Protein AF-A0A819N8K2-F1 (afdb_monomer)

pLDDT: mean 91.9, std 8.27, range [54.84, 98.62]

Sequence (168 aa):
MHLAALRACMELTSIMNDTTTYYACYESYFIAIKQINQLLWYNDSIDTGYFLAYTGGQGEKAIFTDALYGQVLAFTYGLGPLYSISIMKKHLESEVRLADTPYGLRMLTEREPLTNPQDNSIWMSASQDWSVLNLWFNIDLDSALIQSKKGLNHVRQILNDQWNTHGL

Mean predicted aligned error: 4.25 Å

Nearest PDB structures (foldseek):
  7w2t-assembly2_B  TM=8.506E-01  e=1.226E-06  Thermoanaerobacterium xylanolyticum LX-11
  5fjs-assembly1_B  TM=8.571E-01  e=2.160E-06  Thermoanaerobacterium xylanolyticum LX-11
  5npf-assembly1_A  TM=8.514E-01  e=1.929E-06  Thermoanaerobacterium xylanolyticum
  5ost-assembly1_A  TM=8.437E-01  e=2.420E-06  Thermoanaerobacterium xylanolyticum LX-11
  7w2v-assembly1_A  TM=8.263E-01  e=8.909E-06  Thermoanaerobacterium xylanolyticum LX-11

Structure (mmCIF, N/CA/C/O backbone):
data_AF-A0A819N8K2-F1
#
_entry.id   AF-A0A819N8K2-F1
#
loop_
_atom_site.group_PDB
_atom_site.id
_atom_site.type_symbol
_atom_site.label_atom_id
_atom_site.label_alt_id
_atom_site.label_comp_id
_atom_site.label_asym_id
_atom_site.label_entity_id
_atom_site.label_seq_id
_atom_site.pdbx_PDB_ins_code
_atom_site.Cartn_x
_atom_site.Cartn_y
_atom_site.Cartn_z
_atom_site.occupancy
_atom_site.B_iso_or_equiv
_atom_site.auth_seq_id
_atom_site.auth_comp_id
_atom_site.auth_asym_id
_atom_site.auth_atom_id
_atom_site.pdbx_PDB_model_num
ATOM 1 N N . MET A 1 1 ? 1.443 -1.278 7.413 1.00 94.31 1 MET A N 1
ATOM 2 C CA . MET A 1 1 ? 1.255 -2.360 8.413 1.00 94.31 1 MET A CA 1
ATOM 3 C C . MET A 1 1 ? 0.601 -1.905 9.717 1.00 94.31 1 MET A C 1
ATOM 5 O O . MET A 1 1 ? -0.413 -2.480 10.083 1.00 94.31 1 MET A O 1
ATOM 9 N N . HIS A 1 2 ? 1.111 -0.873 10.401 1.00 96.62 2 HIS A N 1
ATOM 10 C CA . HIS A 1 2 ? 0.586 -0.432 11.708 1.00 96.62 2 HIS A CA 1
ATOM 11 C C . HIS A 1 2 ? -0.936 -0.170 11.739 1.00 96.62 2 HIS A C 1
ATOM 13 O O . HIS A 1 2 ? -1.627 -0.678 12.618 1.00 96.62 2 HIS A O 1
ATOM 19 N N . LEU A 1 3 ? -1.478 0.534 10.736 1.00 97.75 3 LEU A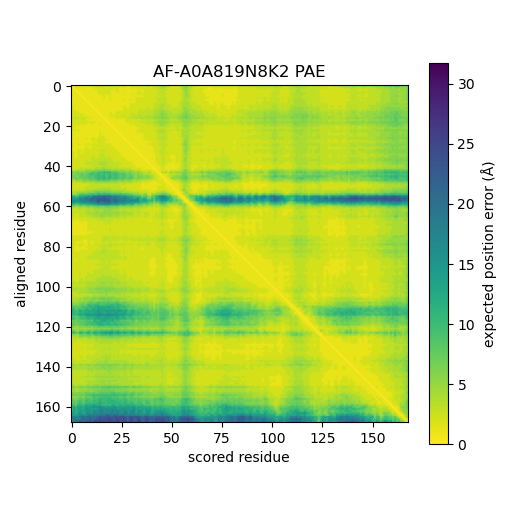 N 1
ATOM 20 C CA . LEU A 1 3 ? -2.923 0.788 10.632 1.00 97.75 3 LEU A CA 1
ATOM 21 C C . LEU A 1 3 ? -3.762 -0.494 10.530 1.00 97.75 3 LEU A C 1
ATOM 23 O O . LEU A 1 3 ? -4.826 -0.573 11.137 1.00 97.75 3 LEU A O 1
ATOM 27 N N . ALA A 1 4 ? -3.280 -1.499 9.794 1.00 98.12 4 ALA A N 1
ATOM 28 C CA . ALA A 1 4 ? -3.968 -2.780 9.649 1.00 98.12 4 ALA A CA 1
ATOM 29 C C . ALA A 1 4 ? -4.052 -3.512 10.993 1.00 98.12 4 ALA A C 1
ATOM 31 O O . ALA A 1 4 ? -5.107 -4.023 11.350 1.00 98.12 4 ALA A O 1
ATOM 32 N N . ALA A 1 5 ? -2.958 -3.502 11.764 1.00 98.25 5 ALA A N 1
ATOM 33 C CA . ALA A 1 5 ? -2.906 -4.118 13.086 1.00 98.25 5 ALA A CA 1
ATOM 34 C C . ALA A 1 5 ? -3.861 -3.434 14.077 1.00 98.25 5 ALA A C 1
ATOM 36 O O . ALA A 1 5 ? -4.596 -4.115 14.786 1.00 98.25 5 ALA A O 1
ATOM 37 N N . LEU A 1 6 ? -3.900 -2.098 14.089 1.00 98.38 6 LEU A N 1
ATOM 38 C CA . LEU A 1 6 ? -4.848 -1.348 14.915 1.00 98.38 6 LEU A CA 1
ATOM 39 C C . LEU A 1 6 ? -6.296 -1.652 14.525 1.00 98.38 6 LEU A C 1
ATOM 41 O O . LEU A 1 6 ? -7.117 -1.913 15.401 1.00 98.38 6 LEU A O 1
ATOM 45 N N . ARG A 1 7 ? -6.602 -1.686 13.222 1.00 98.12 7 ARG A N 1
ATOM 46 C CA . ARG A 1 7 ? -7.946 -2.012 12.737 1.00 98.12 7 ARG A CA 1
ATOM 47 C C . ARG A 1 7 ? -8.349 -3.444 13.091 1.00 98.12 7 ARG A C 1
ATOM 49 O O . ARG A 1 7 ? -9.449 -3.647 13.585 1.00 98.12 7 ARG A O 1
ATOM 56 N N . ALA A 1 8 ? -7.451 -4.412 12.921 1.00 98.38 8 ALA A N 1
ATOM 57 C CA . ALA A 1 8 ? -7.682 -5.794 13.334 1.00 98.38 8 ALA A CA 1
ATOM 58 C C . ALA A 1 8 ? -7.926 -5.899 14.848 1.00 98.38 8 ALA A C 1
ATOM 60 O O . ALA A 1 8 ? -8.837 -6.599 15.282 1.00 98.38 8 ALA A O 1
ATOM 61 N N . CYS A 1 9 ? -7.150 -5.167 15.655 1.00 98.31 9 CYS A N 1
ATOM 62 C CA . CYS A 1 9 ? -7.326 -5.131 17.104 1.00 98.31 9 CYS A CA 1
ATOM 63 C C . CYS A 1 9 ? -8.695 -4.560 17.500 1.00 98.31 9 CYS A C 1
ATOM 65 O O . CYS A 1 9 ? -9.354 -5.100 18.384 1.00 98.31 9 CYS A O 1
ATOM 67 N N . MET A 1 10 ? -9.171 -3.514 16.819 1.00 98.12 10 MET A N 1
ATOM 68 C CA . MET A 1 10 ? -10.518 -2.978 17.040 1.00 98.12 10 MET A CA 1
ATOM 69 C C . MET A 1 10 ? -11.614 -4.022 16.771 1.00 98.12 10 MET A C 1
ATOM 71 O O . MET A 1 10 ? -12.536 -4.153 17.571 1.00 98.12 10 MET A O 1
ATOM 75 N N . GLU A 1 11 ? -11.507 -4.799 15.688 1.00 98.00 11 GLU A N 1
ATOM 76 C CA . GLU A 1 11 ? -12.478 -5.869 15.407 1.00 98.00 11 GLU A CA 1
ATOM 77 C C . GLU A 1 11 ? -12.426 -6.974 16.479 1.00 98.00 11 GLU A C 1
ATOM 79 O O . GLU A 1 11 ? -13.458 -7.390 17.006 1.00 98.00 11 GLU A O 1
ATOM 84 N N . LEU A 1 12 ? -11.223 -7.408 16.876 1.00 98.19 12 LEU A N 1
ATOM 85 C CA . LEU A 1 12 ? -11.042 -8.429 17.916 1.00 98.19 12 LEU A CA 1
ATOM 86 C C . LEU A 1 12 ? -11.583 -7.976 19.277 1.00 98.19 12 LEU A C 1
ATOM 88 O O . LEU A 1 12 ? -12.314 -8.714 19.935 1.00 98.19 12 LEU A O 1
ATOM 92 N N . THR A 1 13 ? -11.259 -6.755 19.694 1.00 98.38 13 THR A N 1
ATOM 93 C CA . THR A 1 13 ? -11.721 -6.189 20.971 1.00 98.38 13 THR A CA 1
ATOM 94 C C . THR A 1 13 ? -13.234 -6.017 21.004 1.00 98.38 13 THR A C 1
ATOM 96 O O . THR A 1 13 ? -13.845 -6.270 22.043 1.00 98.38 13 THR A O 1
ATOM 99 N N . SER A 1 14 ? -13.863 -5.699 19.866 1.00 97.25 14 SER A N 1
ATOM 100 C CA . SER A 1 14 ? -15.323 -5.676 19.761 1.00 97.25 14 SER A CA 1
ATOM 101 C C . SER A 1 14 ? -15.939 -7.059 19.991 1.00 97.25 14 SER A C 1
ATOM 103 O O . SER A 1 14 ? -16.947 -7.154 20.683 1.00 97.25 14 SER A O 1
ATOM 105 N N . ILE A 1 15 ? -15.342 -8.129 19.455 1.00 97.75 15 ILE A N 1
ATOM 106 C CA . ILE A 1 15 ? -15.799 -9.515 19.677 1.00 97.75 15 ILE A CA 1
ATOM 107 C C . ILE A 1 15 ? -15.604 -9.930 21.142 1.00 97.75 15 ILE A C 1
ATOM 109 O O . ILE A 1 15 ? -16.445 -10.616 21.722 1.00 97.75 15 ILE A O 1
ATOM 113 N N . MET A 1 16 ? -14.496 -9.506 21.748 1.00 98.31 16 MET A N 1
ATOM 114 C CA . MET A 1 16 ? -14.133 -9.839 23.128 1.00 98.31 16 MET A CA 1
ATOM 115 C C . MET A 1 16 ? -14.854 -8.985 24.182 1.00 98.31 16 MET A C 1
ATOM 117 O O . MET A 1 16 ? -14.706 -9.255 25.372 1.00 98.31 16 MET A O 1
ATOM 121 N N . ASN A 1 17 ? -15.633 -7.978 23.770 1.00 97.94 17 ASN A N 1
ATOM 122 C CA . ASN A 1 17 ? -16.217 -6.956 24.646 1.00 97.94 17 ASN A CA 1
ATOM 123 C C . ASN A 1 17 ? -15.172 -6.195 25.495 1.00 97.94 17 ASN A C 1
ATOM 125 O O . ASN A 1 17 ? -15.462 -5.773 26.615 1.00 97.94 17 ASN A O 1
ATOM 129 N N . ASP A 1 18 ? -13.961 -5.994 24.967 1.00 98.50 18 ASP A N 1
ATOM 130 C CA . ASP A 1 18 ? -12.910 -5.192 25.605 1.00 98.50 18 ASP A CA 1
ATOM 131 C C . ASP A 1 18 ? -12.985 -3.735 25.129 1.00 98.50 18 ASP A C 1
ATOM 133 O O . ASP A 1 18 ? -12.306 -3.310 24.191 1.00 98.50 18 ASP A O 1
ATOM 137 N N . THR A 1 19 ? -13.845 -2.953 25.781 1.00 98.38 19 THR A N 1
ATOM 138 C CA . THR A 1 19 ? -14.070 -1.547 25.420 1.00 98.38 19 THR A CA 1
ATOM 139 C C . THR A 1 19 ? -12.844 -0.670 25.665 1.00 98.38 19 THR A C 1
ATOM 141 O O . THR A 1 19 ? -12.595 0.256 24.895 1.00 98.38 19 THR A O 1
ATOM 144 N N . THR A 1 20 ? -12.051 -0.963 26.698 1.00 98.50 20 THR A N 1
ATOM 145 C CA . THR A 1 20 ? -10.858 -0.180 27.048 1.00 98.50 20 THR A CA 1
ATOM 146 C C . THR A 1 20 ? -9.819 -0.261 25.936 1.00 98.50 20 THR A C 1
ATOM 148 O O . THR A 1 20 ? -9.359 0.771 25.439 1.00 98.50 20 THR A O 1
ATOM 151 N N . THR A 1 21 ? -9.484 -1.476 25.495 1.00 98.56 21 THR A N 1
ATOM 152 C CA . THR A 1 21 ? -8.508 -1.669 24.417 1.00 98.56 21 THR A CA 1
ATOM 153 C C . THR A 1 21 ? -9.062 -1.186 23.079 1.00 98.56 21 THR A C 1
ATOM 155 O O . THR A 1 21 ? -8.322 -0.574 22.308 1.00 98.56 21 THR A O 1
ATOM 158 N N . TYR A 1 22 ? -10.367 -1.360 22.825 1.00 98.62 22 TYR A N 1
ATOM 159 C CA . TYR A 1 22 ? -11.012 -0.817 21.626 1.00 98.62 22 TYR A CA 1
ATOM 160 C C . TYR A 1 22 ? -10.775 0.693 21.489 1.00 98.62 22 TYR A C 1
ATOM 162 O O . TYR A 1 22 ? -10.303 1.144 20.444 1.00 98.62 22 TYR A O 1
ATOM 170 N N . TYR A 1 23 ? -11.050 1.479 22.539 1.00 98.50 23 TYR A N 1
ATOM 171 C CA . TYR A 1 23 ? -10.875 2.935 22.488 1.00 98.50 23 TYR A CA 1
ATOM 172 C C . TYR A 1 23 ? -9.405 3.344 22.359 1.00 98.50 23 TYR A C 1
ATOM 174 O O . TYR A 1 23 ? -9.098 4.238 21.572 1.00 98.50 23 TYR A O 1
ATOM 182 N N . ALA A 1 24 ? -8.487 2.643 23.030 1.00 98.50 24 ALA A N 1
ATOM 183 C CA . ALA A 1 24 ? -7.053 2.890 22.878 1.00 98.50 24 ALA A CA 1
ATOM 184 C C . ALA A 1 24 ? -6.577 2.660 21.429 1.00 98.50 24 ALA A C 1
ATOM 186 O O . ALA A 1 24 ? -5.815 3.464 20.880 1.00 98.50 24 ALA A O 1
ATOM 187 N N . CYS A 1 25 ? -7.052 1.594 20.777 1.00 98.50 25 CYS A N 1
ATOM 188 C CA . CYS A 1 25 ? -6.744 1.318 19.375 1.00 98.50 25 CYS A CA 1
ATOM 189 C C . CYS A 1 25 ? -7.410 2.318 18.430 1.00 98.50 25 CYS A C 1
ATOM 191 O O . CYS A 1 25 ? -6.758 2.782 17.495 1.00 98.50 25 CYS A O 1
ATOM 193 N N . TYR A 1 26 ? -8.668 2.678 18.690 1.00 98.12 26 TYR A N 1
ATOM 194 C CA . TYR A 1 26 ? -9.410 3.675 17.923 1.00 98.12 26 TYR A CA 1
ATOM 195 C C . TYR A 1 26 ? -8.667 5.016 17.914 1.00 98.12 26 TYR A C 1
ATOM 197 O O . TYR A 1 26 ? -8.339 5.527 16.846 1.00 98.12 26 TYR A O 1
ATOM 205 N N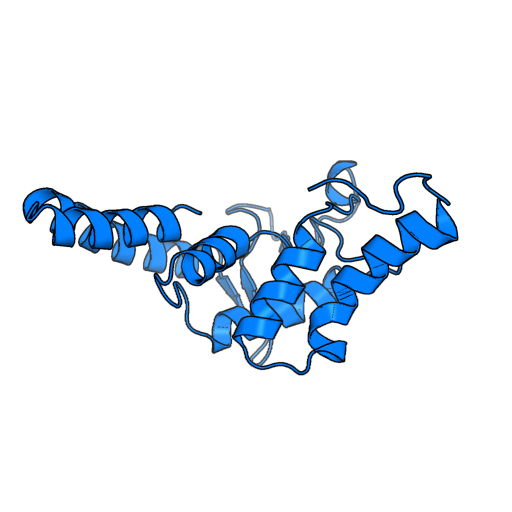 . GLU A 1 27 ? -8.324 5.564 19.080 1.00 98.25 27 GLU A N 1
ATOM 206 C CA . GLU A 1 27 ? -7.607 6.843 19.181 1.00 98.25 27 GLU A CA 1
ATOM 207 C C . GLU A 1 27 ? -6.242 6.788 18.487 1.00 98.25 27 GLU A C 1
ATOM 209 O O . GLU A 1 27 ? -5.912 7.661 17.676 1.00 98.25 27 GLU A O 1
ATOM 214 N N . SER A 1 28 ? -5.484 5.717 18.736 1.00 98.38 28 SER A N 1
ATOM 215 C CA . SER A 1 28 ? -4.181 5.494 18.104 1.00 98.38 28 SER A CA 1
ATOM 216 C C . SER A 1 28 ? -4.286 5.432 16.579 1.00 98.38 28 SER A C 1
ATOM 218 O O . SER A 1 28 ? -3.430 5.971 15.879 1.00 98.38 28 SER A O 1
ATOM 220 N N . TYR A 1 29 ? -5.354 4.834 16.045 1.00 98.19 29 TYR A N 1
ATOM 221 C CA . TYR A 1 29 ? -5.583 4.709 14.606 1.00 98.19 29 TYR A CA 1
ATOM 222 C C . TYR A 1 29 ? -5.772 6.072 13.936 1.00 98.19 29 TYR A C 1
ATOM 224 O O . TYR A 1 29 ? -5.140 6.349 12.914 1.00 98.19 29 TYR A O 1
ATOM 232 N N . PHE A 1 30 ? -6.575 6.962 14.527 1.00 96.81 30 PHE A N 1
ATOM 233 C CA . PHE A 1 30 ? -6.783 8.306 13.975 1.00 96.81 30 PHE A CA 1
ATOM 234 C C . PHE A 1 30 ? -5.532 9.178 14.066 1.00 96.81 30 PHE A C 1
ATOM 236 O O . PHE A 1 30 ? -5.234 9.920 13.125 1.00 96.81 30 PHE A O 1
ATOM 243 N N . ILE A 1 31 ? -4.773 9.067 15.159 1.00 97.94 31 ILE A N 1
ATOM 244 C CA . ILE A 1 31 ? -3.479 9.746 15.291 1.00 97.94 31 ILE A CA 1
ATOM 245 C C . ILE A 1 31 ? -2.523 9.252 14.200 1.00 97.94 31 ILE A C 1
ATOM 247 O O . ILE A 1 31 ? -1.930 10.069 13.492 1.00 97.94 31 ILE A O 1
ATOM 251 N N . ALA A 1 32 ? -2.422 7.935 14.016 1.00 97.19 32 ALA A N 1
ATOM 252 C CA . ALA A 1 32 ? -1.537 7.326 13.033 1.00 97.19 32 ALA A CA 1
ATOM 253 C C . ALA A 1 32 ? -1.905 7.718 11.595 1.00 97.19 32 ALA A C 1
ATOM 255 O O . ALA A 1 32 ? -1.025 8.145 10.851 1.00 97.19 32 ALA A O 1
ATOM 256 N N . ILE A 1 33 ? -3.186 7.659 11.202 1.00 95.88 33 ILE A N 1
ATOM 257 C CA . ILE A 1 33 ? -3.632 8.107 9.868 1.00 95.88 33 ILE A CA 1
ATOM 258 C C . ILE A 1 33 ? -3.245 9.562 9.625 1.00 95.88 33 ILE A C 1
ATOM 260 O O . ILE A 1 33 ? -2.739 9.901 8.553 1.00 95.88 33 ILE A O 1
ATOM 264 N N . LYS A 1 34 ? -3.485 10.434 10.609 1.00 95.69 34 LYS A N 1
ATOM 265 C CA . LYS A 1 34 ? -3.164 11.855 10.482 1.00 95.69 34 LYS A CA 1
ATOM 266 C C . LYS A 1 34 ? -1.664 12.058 10.289 1.00 95.69 34 LYS A C 1
ATOM 268 O O . LYS A 1 34 ? -1.277 12.776 9.374 1.00 95.69 34 LYS A O 1
ATOM 273 N N . GLN A 1 35 ? -0.832 11.415 11.107 1.00 95.44 35 GLN A N 1
ATOM 274 C CA . GLN A 1 35 ? 0.621 11.549 11.012 1.00 95.44 35 GLN A CA 1
ATOM 275 C C . GLN A 1 35 ? 1.176 10.969 9.711 1.00 95.44 35 GLN A C 1
ATOM 277 O O . GLN A 1 35 ? 1.976 11.631 9.061 1.00 95.44 35 GLN A O 1
ATOM 282 N N . ILE A 1 36 ? 0.717 9.789 9.285 1.00 94.44 36 ILE A N 1
ATOM 283 C CA . ILE A 1 36 ? 1.135 9.180 8.015 1.00 94.44 36 ILE A CA 1
ATOM 284 C C . ILE A 1 36 ? 0.813 10.117 6.850 1.00 94.44 36 ILE A C 1
ATOM 286 O O . ILE A 1 36 ? 1.693 10.423 6.052 1.00 94.44 36 ILE A O 1
ATOM 290 N N . ASN A 1 37 ? -0.412 10.639 6.777 1.00 93.25 37 ASN A N 1
ATOM 291 C CA . ASN A 1 37 ? -0.780 11.566 5.707 1.00 93.25 37 ASN A CA 1
ATOM 292 C C . ASN A 1 37 ? -0.001 12.886 5.778 1.00 93.25 37 ASN A C 1
ATOM 294 O O . ASN A 1 37 ? 0.324 13.454 4.747 1.00 93.25 37 ASN A O 1
ATOM 298 N N . GLN A 1 38 ? 0.311 13.395 6.968 1.00 92.69 38 GLN A N 1
ATOM 299 C CA . GLN A 1 38 ? 1.0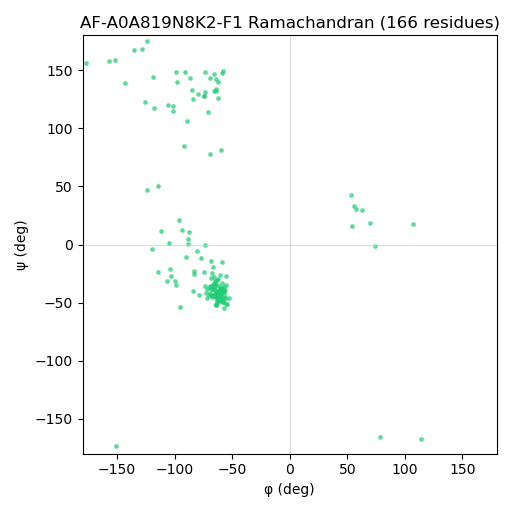69 14.643 7.098 1.00 92.69 38 GLN A CA 1
ATOM 300 C C . GLN A 1 38 ? 2.550 14.488 6.750 1.00 92.69 38 GLN A C 1
ATOM 302 O O . GLN A 1 38 ? 3.150 15.421 6.226 1.00 92.69 38 GLN A O 1
ATOM 307 N N . LEU A 1 39 ? 3.144 13.344 7.085 1.00 92.50 39 LEU A N 1
ATOM 308 C CA . LEU A 1 39 ? 4.589 13.143 7.013 1.00 92.50 39 LEU A CA 1
ATOM 309 C C . LEU A 1 39 ? 5.034 12.392 5.759 1.00 92.50 39 LEU A C 1
ATOM 311 O O . LEU A 1 39 ? 6.149 12.610 5.293 1.00 92.50 39 LEU A O 1
ATOM 315 N N . LEU A 1 40 ? 4.197 11.487 5.250 1.00 94.31 40 LEU A N 1
ATOM 316 C CA . LEU A 1 40 ? 4.563 10.573 4.171 1.00 94.31 40 LEU A CA 1
ATOM 317 C C . LEU A 1 40 ? 3.787 10.826 2.885 1.00 94.31 40 LEU A C 1
ATOM 319 O O . LEU A 1 40 ? 4.283 10.456 1.832 1.00 94.31 40 LEU A O 1
ATOM 323 N N . TRP A 1 41 ? 2.597 11.432 2.910 1.00 95.00 41 TRP A N 1
ATOM 324 C CA . TRP A 1 41 ? 1.905 11.712 1.651 1.00 95.00 41 TRP A CA 1
ATOM 325 C C . TRP A 1 41 ? 2.613 12.834 0.889 1.00 95.00 41 TRP A C 1
ATOM 327 O O . TRP A 1 41 ? 2.618 13.991 1.313 1.00 95.00 41 TRP A O 1
ATOM 337 N N . TYR A 1 42 ? 3.174 12.496 -0.266 1.00 93.81 42 TYR A N 1
ATOM 338 C CA . TYR A 1 42 ? 3.727 13.452 -1.206 1.00 93.81 42 TYR A CA 1
ATOM 339 C C . TYR A 1 42 ? 2.743 13.673 -2.355 1.00 93.81 42 TYR A C 1
ATOM 341 O O . TYR A 1 42 ? 2.390 12.756 -3.101 1.00 93.81 42 TYR A O 1
ATOM 349 N N . ASN A 1 43 ? 2.298 14.922 -2.486 1.00 92.81 43 ASN A N 1
ATOM 350 C CA . ASN A 1 43 ? 1.433 15.347 -3.573 1.00 92.81 43 ASN A CA 1
ATOM 351 C C . ASN A 1 43 ? 2.298 15.813 -4.748 1.00 92.81 43 ASN A C 1
ATOM 353 O O . ASN A 1 43 ? 2.916 16.875 -4.675 1.00 92.81 43 ASN A O 1
ATOM 357 N N . ASP A 1 44 ? 2.360 15.005 -5.802 1.00 87.00 44 ASP A N 1
ATOM 358 C CA . ASP A 1 44 ? 3.218 15.264 -6.958 1.00 87.00 44 ASP A CA 1
ATOM 359 C C . ASP A 1 44 ? 2.544 16.206 -7.964 1.00 87.00 44 ASP A C 1
ATOM 361 O O . ASP A 1 44 ? 3.162 17.129 -8.490 1.00 87.00 44 ASP A O 1
ATOM 365 N N . SER A 1 45 ? 1.241 16.027 -8.181 1.00 88.25 45 SER A N 1
ATO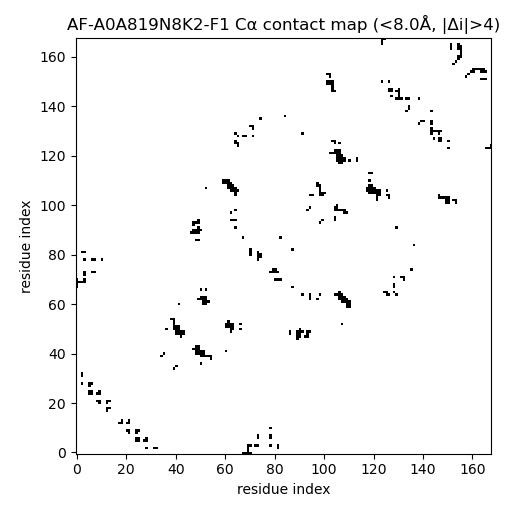M 366 C CA . SER A 1 45 ? 0.392 16.931 -8.956 1.00 88.25 45 SER A CA 1
ATOM 367 C C . SER A 1 45 ? -1.051 16.887 -8.443 1.00 88.25 45 SER A C 1
ATOM 369 O O . SER A 1 45 ? -1.346 16.254 -7.433 1.00 88.25 45 SER A O 1
ATOM 371 N N . ILE A 1 46 ? -1.987 17.553 -9.125 1.00 85.12 46 ILE A N 1
ATOM 372 C CA . ILE A 1 46 ? -3.409 17.446 -8.766 1.00 85.12 46 ILE A CA 1
ATOM 373 C C . ILE A 1 46 ? -3.941 16.012 -8.934 1.00 85.12 46 ILE A C 1
ATOM 375 O O . ILE A 1 46 ? -4.783 15.569 -8.145 1.00 85.12 46 ILE A O 1
ATOM 379 N N . ASP A 1 47 ? -3.383 15.264 -9.887 1.00 87.25 47 ASP A N 1
ATOM 380 C CA . ASP A 1 47 ? -3.834 13.924 -10.260 1.00 87.25 47 ASP A CA 1
ATOM 381 C C . ASP A 1 47 ? -2.918 12.818 -9.725 1.00 87.25 47 ASP A C 1
ATOM 383 O O . ASP A 1 47 ? -3.381 11.703 -9.526 1.00 87.25 47 ASP A O 1
ATOM 387 N N . THR A 1 48 ? -1.662 13.121 -9.382 1.00 90.75 48 THR A N 1
ATOM 388 C CA . THR A 1 48 ? -0.670 12.127 -8.937 1.00 90.75 48 THR A CA 1
ATOM 389 C C . THR A 1 48 ? -0.166 12.392 -7.522 1.00 90.75 48 THR A C 1
ATOM 391 O O . THR A 1 48 ? 0.018 13.531 -7.097 1.00 90.75 48 THR A O 1
ATOM 394 N N . GLY A 1 49 ? 0.094 11.323 -6.775 1.00 94.94 49 GLY A N 1
ATOM 395 C CA . GLY A 1 49 ? 0.659 11.405 -5.433 1.00 94.94 49 GLY A CA 1
ATOM 396 C C . GLY A 1 49 ? 0.905 10.022 -4.855 1.00 94.94 49 GLY A C 1
ATOM 397 O O . GLY A 1 49 ? 0.284 9.048 -5.278 1.00 94.94 49 GLY A O 1
ATOM 398 N N . TYR A 1 50 ? 1.828 9.931 -3.907 1.00 96.38 50 TYR A N 1
ATOM 399 C CA . TYR A 1 50 ? 2.234 8.662 -3.318 1.00 96.38 50 TYR A CA 1
ATOM 400 C C . TYR A 1 50 ? 2.735 8.830 -1.887 1.00 96.38 50 TYR A C 1
ATOM 402 O O . TYR A 1 50 ? 3.147 9.912 -1.471 1.00 96.38 50 TYR A O 1
ATOM 410 N N . PHE A 1 51 ? 2.714 7.734 -1.131 1.00 95.38 51 PHE A N 1
ATOM 411 C CA . PHE A 1 51 ? 3.401 7.664 0.148 1.00 95.38 51 PHE A CA 1
ATOM 412 C C . PHE A 1 51 ? 4.911 7.537 -0.070 1.00 95.38 51 PHE A C 1
ATOM 414 O O . PHE A 1 51 ? 5.371 6.662 -0.803 1.00 95.38 51 PHE A O 1
ATOM 421 N N . LEU A 1 52 ? 5.662 8.418 0.581 1.00 94.62 52 LEU A N 1
ATOM 422 C CA . LEU A 1 52 ? 7.111 8.370 0.677 1.00 94.62 52 LEU A CA 1
ATOM 423 C C . LEU A 1 52 ? 7.547 7.143 1.481 1.00 94.62 52 LEU A C 1
ATOM 425 O O . LEU A 1 52 ? 6.895 6.754 2.451 1.00 94.62 52 LEU A O 1
ATOM 429 N N . ALA A 1 53 ? 8.691 6.575 1.114 1.00 91.69 53 ALA A N 1
ATOM 430 C CA . ALA A 1 53 ? 9.278 5.423 1.789 1.00 91.69 53 ALA A CA 1
ATOM 431 C C . ALA A 1 53 ? 9.701 5.730 3.240 1.00 91.69 53 ALA A C 1
ATOM 433 O O . ALA A 1 53 ? 9.673 4.849 4.098 1.00 91.69 53 ALA A O 1
ATOM 434 N N . TYR A 1 54 ? 10.108 6.971 3.523 1.00 88.31 54 TYR A N 1
ATOM 435 C CA . TYR A 1 54 ? 10.567 7.412 4.841 1.00 88.31 54 TYR A CA 1
ATOM 436 C C . TYR A 1 54 ? 10.423 8.925 5.017 1.00 88.31 54 TYR A C 1
ATOM 438 O O . TYR A 1 54 ? 10.392 9.695 4.058 1.00 88.31 54 TYR A O 1
ATOM 446 N N . THR A 1 55 ? 10.378 9.364 6.275 1.00 82.94 55 THR A N 1
ATOM 447 C CA . THR A 1 55 ? 10.451 10.780 6.641 1.00 82.94 55 THR A CA 1
ATOM 448 C C . THR A 1 55 ? 11.914 11.216 6.720 1.00 82.94 55 THR A C 1
ATOM 450 O O . THR A 1 55 ? 12.674 10.622 7.484 1.00 82.94 55 THR A O 1
ATOM 453 N N . GLY A 1 56 ? 12.314 12.268 6.001 1.00 65.75 56 GLY A N 1
ATOM 454 C CA . GLY A 1 56 ? 13.600 12.940 6.253 1.00 65.75 56 GLY A CA 1
ATOM 455 C C . GLY A 1 56 ? 14.722 12.711 5.238 1.00 65.75 56 GLY A C 1
ATOM 456 O O . GLY A 1 56 ? 15.872 13.011 5.552 1.00 65.75 56 GLY A O 1
ATOM 457 N N . GLY A 1 57 ? 14.420 12.243 4.026 1.00 62.94 57 GLY A N 1
ATOM 458 C CA . GLY A 1 57 ? 15.359 12.390 2.910 1.00 62.94 57 GLY A CA 1
ATOM 459 C C . GLY A 1 57 ? 15.593 13.870 2.605 1.00 62.94 57 GLY A C 1
ATOM 460 O O . GLY A 1 57 ? 14.658 14.671 2.670 1.00 62.94 57 GLY A O 1
ATOM 461 N N . GLN A 1 58 ? 16.830 14.271 2.303 1.00 60.09 58 GLN A N 1
ATOM 462 C CA . GLN A 1 58 ? 17.160 15.656 1.934 1.00 60.09 58 GLN A CA 1
ATOM 463 C C . GLN A 1 58 ? 16.560 16.000 0.560 1.00 60.09 58 GLN A C 1
ATOM 465 O O . GLN A 1 58 ? 17.244 15.969 -0.456 1.00 60.09 58 GLN A O 1
ATOM 470 N N . GLY A 1 59 ? 15.255 16.279 0.514 1.00 69.31 59 GLY A N 1
ATOM 471 C CA . GLY A 1 59 ? 14.513 16.494 -0.732 1.00 69.31 59 GLY A CA 1
ATOM 472 C C . GLY A 1 59 ? 14.239 15.220 -1.540 1.00 69.31 59 GLY A C 1
ATOM 473 O O . GLY A 1 59 ? 13.574 15.307 -2.570 1.00 69.31 59 GLY A O 1
ATOM 474 N N . GLU A 1 60 ? 14.707 14.057 -1.077 1.00 81.25 60 GLU A N 1
ATOM 475 C CA . GLU A 1 60 ? 14.441 12.760 -1.703 1.00 81.25 60 GLU A CA 1
ATOM 476 C C . GLU A 1 60 ? 12.953 12.425 -1.599 1.00 81.25 60 GLU A C 1
ATOM 478 O O . GLU A 1 60 ? 12.346 12.513 -0.528 1.00 81.25 60 GLU A O 1
ATOM 483 N N . LYS A 1 61 ? 12.370 12.017 -2.724 1.00 89.06 61 LYS A N 1
ATOM 484 C CA . LYS A 1 61 ? 10.949 11.677 -2.835 1.00 89.06 61 LYS A CA 1
ATOM 485 C C . LYS A 1 61 ? 10.796 10.195 -3.140 1.00 89.06 61 LYS A C 1
ATOM 487 O O . LYS A 1 61 ? 10.124 9.803 -4.082 1.00 89.06 61 LYS A O 1
ATOM 492 N N . ALA A 1 62 ? 11.481 9.378 -2.346 1.00 91.19 62 ALA A N 1
ATOM 493 C CA . ALA A 1 62 ? 11.548 7.948 -2.576 1.00 91.19 62 ALA A CA 1
ATOM 494 C C . ALA A 1 62 ? 10.159 7.308 -2.487 1.00 91.19 62 ALA A C 1
ATOM 496 O O . ALA A 1 62 ? 9.486 7.452 -1.463 1.00 91.19 62 ALA A O 1
ATOM 497 N N . ILE A 1 63 ? 9.747 6.579 -3.522 1.00 93.12 63 ILE A N 1
ATOM 498 C CA . ILE A 1 63 ? 8.537 5.748 -3.499 1.00 93.12 63 ILE A CA 1
ATOM 499 C C . ILE A 1 63 ? 8.924 4.300 -3.209 1.00 93.12 63 ILE A C 1
ATOM 501 O O . ILE A 1 63 ? 9.936 3.817 -3.714 1.00 93.12 63 ILE A O 1
ATOM 505 N N . PHE A 1 64 ? 8.119 3.632 -2.381 1.00 92.94 64 PHE A N 1
ATOM 506 C CA . PHE A 1 64 ? 8.277 2.223 -2.034 1.00 92.94 64 PHE A CA 1
ATOM 507 C C . PHE A 1 64 ? 7.054 1.436 -2.498 1.00 92.94 64 PHE A C 1
ATOM 509 O O . PHE A 1 64 ? 5.961 1.690 -1.997 1.00 92.94 64 PHE A O 1
ATOM 516 N N . THR A 1 65 ? 7.224 0.480 -3.414 1.00 93.81 65 THR A N 1
ATOM 517 C CA . THR A 1 65 ? 6.096 -0.248 -4.040 1.00 93.81 65 THR A CA 1
ATOM 518 C C . THR A 1 65 ? 5.400 -1.268 -3.136 1.00 93.81 65 THR A C 1
ATOM 520 O O . THR A 1 65 ? 4.466 -1.943 -3.545 1.00 93.81 65 THR A O 1
ATOM 523 N N . ASP A 1 66 ? 5.868 -1.405 -1.898 1.00 92.62 66 ASP A N 1
ATOM 524 C CA . ASP A 1 66 ? 5.272 -2.260 -0.866 1.00 92.62 66 ASP A CA 1
ATOM 525 C C . ASP A 1 66 ? 4.667 -1.417 0.285 1.00 92.62 66 ASP A C 1
ATOM 527 O O . ASP A 1 66 ? 4.271 -1.910 1.345 1.00 92.62 66 ASP A O 1
ATOM 531 N N . ALA A 1 67 ? 4.547 -0.093 0.098 1.00 94.44 67 ALA A N 1
ATOM 532 C CA . ALA A 1 67 ? 4.025 0.816 1.123 1.00 94.44 67 ALA A CA 1
ATOM 533 C C . ALA A 1 67 ? 2.565 0.507 1.514 1.00 94.44 67 ALA A C 1
ATOM 535 O O . ALA A 1 67 ? 2.161 0.727 2.665 1.00 94.44 67 ALA A O 1
ATOM 536 N N . LEU A 1 68 ? 1.774 -0.041 0.584 1.00 96.44 68 LEU A N 1
ATOM 537 C CA . LEU A 1 68 ? 0.379 -0.423 0.806 1.00 96.44 68 LEU A CA 1
ATOM 538 C C . LEU A 1 68 ? 0.171 -1.891 1.211 1.00 96.44 68 LEU A C 1
ATOM 540 O O . LEU A 1 68 ? -0.980 -2.314 1.306 1.00 96.44 68 LEU A O 1
ATOM 544 N N . TYR A 1 69 ? 1.206 -2.650 1.585 1.00 96.12 69 TYR A N 1
ATOM 545 C CA . TYR A 1 69 ? 1.027 -4.037 2.051 1.00 96.12 69 TYR A CA 1
ATOM 546 C C . TYR A 1 69 ? 0.040 -4.175 3.222 1.00 96.12 69 TYR A C 1
ATOM 548 O O . TYR A 1 69 ? -0.764 -5.103 3.309 1.00 96.12 69 TYR A O 1
ATOM 556 N N . GLY A 1 70 ? 0.010 -3.176 4.112 1.00 97.12 70 GLY A N 1
ATOM 557 C CA . GLY A 1 70 ? -0.989 -3.131 5.185 1.00 97.12 70 GLY A CA 1
ATOM 558 C C . GLY A 1 70 ? -2.432 -3.115 4.667 1.00 97.12 70 GLY A C 1
ATOM 559 O O . GLY A 1 70 ? -3.310 -3.687 5.306 1.00 97.12 70 GLY A O 1
ATOM 560 N N . GLN A 1 71 ? -2.678 -2.487 3.516 1.00 97.94 71 GLN A N 1
ATOM 561 C CA . GLN A 1 71 ? -3.987 -2.496 2.872 1.00 97.94 71 GLN A CA 1
ATOM 562 C C . GLN A 1 71 ? -4.319 -3.865 2.273 1.00 97.94 71 GLN A C 1
ATOM 564 O O . GLN A 1 71 ? -5.469 -4.289 2.377 1.00 97.94 71 GLN A O 1
ATOM 569 N N . VAL A 1 72 ? -3.338 -4.558 1.684 1.00 97.31 72 VAL A N 1
ATOM 570 C CA . VAL A 1 72 ? -3.522 -5.929 1.178 1.00 97.31 72 VAL A CA 1
ATOM 571 C C . VAL A 1 72 ? -4.036 -6.819 2.305 1.00 97.31 72 VAL A C 1
ATOM 573 O O . VAL A 1 72 ? -5.095 -7.429 2.177 1.00 97.31 72 VAL A O 1
ATOM 576 N N . LEU A 1 73 ? -3.361 -6.803 3.458 1.00 97.12 73 LEU A N 1
ATOM 577 C CA . LEU A 1 73 ? -3.806 -7.549 4.636 1.00 97.12 73 LEU A CA 1
ATOM 578 C C . LEU A 1 73 ? -5.187 -7.111 5.129 1.00 97.12 73 LEU A C 1
ATOM 580 O O . LEU A 1 73 ? -6.014 -7.955 5.460 1.00 97.12 73 LEU A O 1
ATOM 584 N N . ALA A 1 74 ? -5.460 -5.805 5.165 1.00 98.12 74 ALA A N 1
ATOM 585 C CA . ALA A 1 74 ? -6.755 -5.307 5.612 1.00 98.12 74 ALA A CA 1
ATOM 586 C C . ALA A 1 74 ? -7.907 -5.803 4.735 1.00 98.12 74 ALA A C 1
ATOM 588 O O . ALA A 1 74 ? -8.937 -6.218 5.266 1.00 98.12 74 ALA A O 1
ATOM 589 N N . PHE A 1 75 ? -7.732 -5.831 3.414 1.00 97.81 75 PHE A N 1
ATOM 590 C CA . PHE A 1 75 ? -8.733 -6.415 2.530 1.00 97.81 75 PHE A CA 1
ATOM 591 C C . PHE A 1 75 ? -8.846 -7.932 2.691 1.00 97.81 75 PHE A C 1
ATOM 593 O O . PHE A 1 75 ? -9.961 -8.436 2.805 1.00 97.81 75 PHE A O 1
ATOM 600 N N . THR A 1 76 ? -7.723 -8.649 2.788 1.00 96.25 76 THR A N 1
ATOM 601 C CA . THR A 1 76 ? -7.705 -10.104 3.023 1.00 96.25 76 THR A CA 1
ATOM 602 C C . THR A 1 76 ? -8.472 -10.498 4.287 1.00 96.25 76 THR A C 1
ATOM 604 O O . THR A 1 76 ? -9.194 -11.491 4.287 1.00 96.25 76 THR A O 1
ATOM 607 N N . TYR A 1 77 ? -8.364 -9.706 5.353 1.00 95.94 77 TYR A N 1
ATOM 608 C CA . TYR A 1 77 ? -9.052 -9.954 6.623 1.00 95.94 77 TYR A CA 1
ATOM 609 C C . TYR A 1 77 ? -10.457 -9.340 6.709 1.00 95.94 77 TYR A C 1
ATOM 611 O O . TYR A 1 77 ? -11.077 -9.396 7.768 1.00 95.94 77 TYR A O 1
ATOM 619 N N . GLY A 1 78 ? -10.972 -8.733 5.635 1.00 96.31 78 GLY A N 1
ATOM 620 C CA . GLY A 1 78 ? -12.297 -8.105 5.639 1.00 96.31 78 GLY A CA 1
ATOM 621 C C . GLY A 1 78 ? -12.397 -6.833 6.493 1.00 96.31 78 GLY A C 1
ATOM 622 O O . GLY A 1 78 ? -13.498 -6.405 6.818 1.00 96.31 78 GLY A O 1
ATOM 623 N N . LEU A 1 79 ? -11.268 -6.201 6.833 1.00 97.31 79 LEU A N 1
ATOM 624 C CA . LEU A 1 79 ? -11.202 -4.963 7.629 1.00 97.31 79 LEU A CA 1
ATOM 625 C C . LEU A 1 79 ? -11.569 -3.711 6.819 1.00 97.31 79 LEU A C 1
ATOM 627 O O . LEU A 1 79 ? -11.745 -2.630 7.382 1.00 97.31 79 LEU A O 1
ATOM 631 N N . GLY A 1 80 ? -11.651 -3.847 5.495 1.00 96.31 80 GLY A N 1
ATOM 632 C CA . GLY A 1 80 ? -11.979 -2.763 4.580 1.00 96.31 80 GLY A CA 1
ATOM 633 C C . GLY A 1 80 ? -10.809 -1.807 4.294 1.00 96.31 80 GLY A C 1
ATOM 634 O O . GLY A 1 80 ? -9.639 -2.132 4.524 1.00 96.31 80 GLY A O 1
ATOM 635 N N . PRO A 1 81 ? -11.103 -0.632 3.713 1.00 97.19 81 PRO A N 1
ATOM 636 C CA . PRO A 1 81 ? -10.085 0.337 3.326 1.00 97.19 81 PRO A CA 1
ATOM 637 C C . PRO A 1 81 ? -9.496 1.068 4.546 1.00 97.19 81 PRO A C 1
ATOM 639 O O . PRO A 1 81 ? -10.225 1.654 5.342 1.00 97.19 81 PRO A O 1
ATOM 642 N N . LEU A 1 82 ? -8.166 1.076 4.664 1.00 97.44 82 LEU A N 1
ATOM 643 C CA . LEU A 1 82 ? -7.409 1.849 5.658 1.00 97.44 82 LEU A CA 1
ATOM 644 C C . LEU A 1 82 ? -7.183 3.302 5.222 1.00 97.44 82 LEU A C 1
ATOM 646 O O . LEU A 1 82 ? -6.986 4.180 6.057 1.00 97.44 82 LEU A O 1
ATOM 650 N N . TYR A 1 83 ? -7.197 3.543 3.913 1.00 96.00 83 TYR A N 1
ATOM 651 C CA . TYR A 1 83 ? -7.087 4.859 3.290 1.00 96.00 83 TYR A CA 1
ATOM 652 C C . TYR A 1 83 ? -8.235 5.060 2.302 1.00 96.00 83 TYR A C 1
ATOM 654 O O . TYR A 1 83 ? -8.927 4.112 1.936 1.00 96.00 83 TYR A O 1
ATOM 662 N N . SER A 1 84 ? -8.440 6.287 1.817 1.00 95.12 84 SER A N 1
ATOM 663 C CA . SER A 1 84 ? -9.413 6.492 0.744 1.00 95.12 84 SER A CA 1
ATOM 664 C C . SER A 1 84 ? -8.975 5.760 -0.530 1.00 95.12 84 SER A C 1
ATOM 666 O O . SER A 1 84 ? -7.795 5.733 -0.884 1.00 95.12 84 SER A O 1
ATOM 668 N N . ILE A 1 85 ? -9.942 5.194 -1.258 1.00 96.31 85 ILE A N 1
ATOM 669 C CA . ILE A 1 85 ? -9.678 4.486 -2.522 1.00 96.31 85 ILE A CA 1
ATOM 670 C C . ILE A 1 85 ? -8.964 5.399 -3.527 1.00 96.31 85 ILE A C 1
ATOM 672 O O . ILE A 1 85 ? -8.076 4.947 -4.243 1.00 96.31 85 ILE A O 1
ATOM 676 N N . SER A 1 86 ? -9.301 6.692 -3.554 1.00 95.19 86 SER A N 1
ATOM 677 C CA . SER A 1 86 ? -8.657 7.661 -4.444 1.00 95.19 86 SER A CA 1
ATOM 678 C C . SER A 1 86 ? -7.165 7.837 -4.156 1.00 95.19 86 SER A C 1
ATOM 680 O O . SER A 1 86 ? -6.373 7.843 -5.092 1.00 95.19 86 SER A O 1
ATOM 682 N N . ILE A 1 87 ? -6.764 7.932 -2.884 1.00 95.75 87 ILE A N 1
ATOM 683 C CA . ILE A 1 87 ? -5.351 8.034 -2.489 1.00 95.75 87 ILE A CA 1
ATOM 684 C C . ILE A 1 87 ? -4.594 6.765 -2.879 1.00 95.75 87 ILE A C 1
ATOM 686 O O . ILE A 1 87 ? -3.497 6.845 -3.427 1.00 95.75 87 ILE A O 1
ATOM 690 N N . MET A 1 88 ? -5.197 5.597 -2.645 1.00 9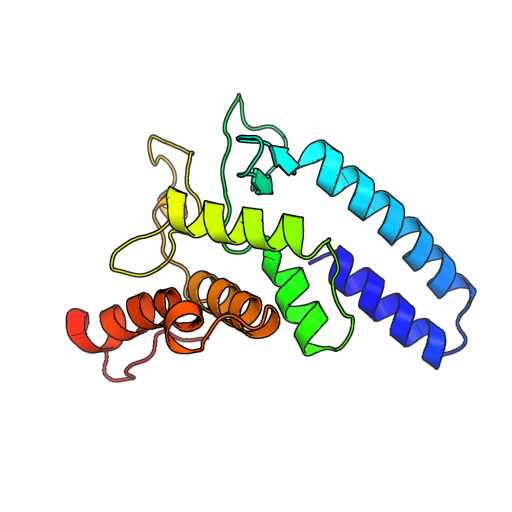7.38 88 MET A N 1
ATOM 691 C CA . MET A 1 88 ? -4.571 4.321 -2.989 1.00 97.38 88 MET A CA 1
ATOM 692 C C . MET A 1 88 ? -4.373 4.176 -4.499 1.00 97.38 88 MET A C 1
ATOM 694 O O . MET A 1 88 ? -3.288 3.804 -4.925 1.00 97.38 88 MET A O 1
ATOM 698 N N . LYS A 1 89 ? -5.368 4.542 -5.317 1.00 96.94 89 LYS A N 1
ATOM 699 C CA . LYS A 1 89 ? -5.228 4.534 -6.783 1.00 96.94 89 LYS A CA 1
ATOM 700 C C . LYS A 1 89 ? -4.097 5.443 -7.260 1.00 96.94 89 LYS A C 1
ATOM 702 O O . LYS A 1 89 ? -3.240 4.985 -8.005 1.00 96.94 89 LYS A O 1
ATOM 707 N N . LYS A 1 90 ? -4.031 6.678 -6.751 1.00 97.25 90 LYS A N 1
ATOM 708 C CA . LYS A 1 90 ? -2.944 7.618 -7.076 1.00 97.25 90 LYS A CA 1
ATOM 709 C C . LYS A 1 90 ? -1.562 7.054 -6.747 1.00 97.25 90 LYS A C 1
ATOM 711 O O . LYS A 1 90 ? -0.621 7.227 -7.525 1.00 97.25 90 LYS A O 1
ATOM 716 N N . HIS A 1 91 ? -1.447 6.369 -5.610 1.00 97.19 91 HIS A N 1
ATOM 717 C CA . HIS A 1 91 ? -0.205 5.718 -5.215 1.00 97.19 91 HIS A CA 1
ATOM 718 C C . HIS A 1 91 ? 0.179 4.604 -6.192 1.00 97.19 91 HIS A C 1
ATOM 720 O O . HIS A 1 91 ? 1.275 4.648 -6.739 1.00 97.19 91 HIS A O 1
ATOM 726 N N . LEU A 1 92 ? -0.736 3.675 -6.484 1.00 97.25 92 LEU A N 1
ATOM 727 C CA . LEU A 1 92 ? -0.493 2.555 -7.403 1.00 97.25 92 LEU A CA 1
ATOM 728 C C . LEU A 1 92 ? -0.175 3.017 -8.834 1.00 97.25 92 LEU A C 1
ATOM 730 O O . LEU A 1 92 ? 0.661 2.421 -9.510 1.00 97.25 92 LEU A O 1
ATOM 734 N N . GLU A 1 93 ? -0.804 4.091 -9.305 1.00 96.50 93 GLU A N 1
ATOM 735 C CA . GLU A 1 93 ? -0.466 4.718 -10.589 1.00 96.50 93 GLU A CA 1
ATOM 736 C C . GLU A 1 93 ? 0.946 5.319 -10.565 1.00 96.50 93 GLU A C 1
ATOM 738 O O . GLU A 1 93 ? 1.696 5.216 -11.539 1.00 96.50 93 GLU A O 1
ATOM 743 N N . SER A 1 94 ? 1.338 5.917 -9.438 1.00 96.44 94 SER A N 1
ATOM 744 C CA . SER A 1 94 ? 2.682 6.469 -9.252 1.00 96.44 94 SER A CA 1
ATOM 745 C C . SER A 1 94 ? 3.751 5.380 -9.177 1.00 96.44 94 SER A C 1
ATOM 747 O O . SER A 1 94 ? 4.829 5.579 -9.732 1.00 96.44 94 SER A O 1
ATOM 749 N N . GLU A 1 95 ? 3.453 4.229 -8.568 1.00 95.94 95 GLU A N 1
ATOM 750 C CA . GLU A 1 95 ? 4.335 3.058 -8.585 1.00 95.94 95 GLU A CA 1
ATOM 751 C C . GLU A 1 95 ? 4.621 2.606 -10.018 1.00 95.94 95 GLU A C 1
ATOM 753 O O . GLU A 1 95 ? 5.779 2.482 -10.394 1.00 95.94 95 GLU A O 1
ATOM 758 N N . VAL A 1 96 ? 3.602 2.455 -10.868 1.00 95.94 96 VAL A N 1
ATOM 759 C CA . VAL A 1 96 ? 3.832 2.092 -12.279 1.00 95.94 96 VAL A CA 1
ATOM 760 C C . VAL A 1 96 ? 4.628 3.177 -13.000 1.00 95.94 96 VAL A C 1
ATOM 762 O O . VAL A 1 96 ? 5.586 2.887 -13.706 1.00 95.94 96 VAL A O 1
ATOM 765 N N . ARG A 1 97 ? 4.280 4.450 -12.815 1.00 95.19 97 ARG A N 1
ATOM 766 C CA . ARG A 1 97 ? 4.969 5.546 -13.508 1.00 95.19 97 ARG A CA 1
ATOM 767 C C . ARG A 1 97 ? 6.464 5.620 -13.177 1.00 95.19 97 ARG A C 1
ATOM 769 O O . ARG A 1 97 ? 7.246 5.975 -14.054 1.00 95.19 97 ARG A O 1
ATOM 776 N N . LEU A 1 98 ? 6.842 5.354 -11.927 1.00 93.56 98 LEU A N 1
ATOM 777 C CA . LEU A 1 98 ? 8.202 5.585 -11.426 1.00 93.56 98 LEU A CA 1
ATOM 778 C C . LEU A 1 98 ? 9.037 4.305 -11.303 1.00 93.56 98 LEU A C 1
ATOM 780 O O . LEU A 1 98 ? 10.265 4.373 -11.365 1.00 93.56 98 LEU A O 1
ATOM 784 N N . ALA A 1 99 ? 8.391 3.156 -11.108 1.00 94.62 99 ALA A N 1
ATOM 785 C CA . ALA A 1 99 ? 9.041 1.903 -10.747 1.00 94.62 99 ALA A CA 1
ATOM 786 C C . ALA A 1 99 ? 8.847 0.766 -11.752 1.00 94.62 99 ALA A C 1
ATOM 788 O O . ALA A 1 99 ? 9.435 -0.298 -11.563 1.00 94.62 99 ALA A O 1
ATOM 789 N N . ASP A 1 100 ? 8.058 0.954 -12.810 1.00 95.62 100 ASP A N 1
ATOM 790 C CA . ASP A 1 100 ? 7.822 -0.094 -13.800 1.00 95.62 100 ASP A CA 1
ATOM 791 C C . ASP A 1 100 ? 9.095 -0.492 -14.557 1.00 95.62 100 ASP A C 1
ATOM 793 O O . ASP A 1 100 ? 9.835 0.341 -15.082 1.00 95.62 100 ASP A O 1
ATOM 797 N N . THR A 1 101 ? 9.332 -1.799 -14.649 1.00 94.25 101 THR A N 1
ATOM 798 C CA . THR A 1 101 ? 10.426 -2.388 -15.428 1.00 94.25 101 THR A CA 1
ATOM 799 C C . THR A 1 101 ? 9.914 -3.591 -16.223 1.00 94.25 101 THR A C 1
ATOM 801 O O . THR A 1 101 ? 8.836 -4.113 -15.930 1.00 94.25 101 THR A O 1
ATOM 804 N N . PRO A 1 102 ? 10.681 -4.125 -17.192 1.00 92.69 102 PRO A N 1
ATOM 805 C CA . PRO A 1 102 ? 10.346 -5.394 -17.846 1.00 92.69 102 PRO A CA 1
ATOM 806 C C . PRO A 1 102 ? 10.247 -6.600 -16.894 1.00 92.69 102 PRO A C 1
ATOM 808 O O . PRO A 1 102 ? 9.704 -7.632 -17.282 1.00 92.69 102 PRO A O 1
ATOM 811 N N . TYR A 1 103 ? 10.761 -6.479 -15.667 1.00 90.88 103 TYR A N 1
ATOM 812 C CA . TYR A 1 103 ? 10.844 -7.551 -14.674 1.00 90.88 103 TYR A CA 1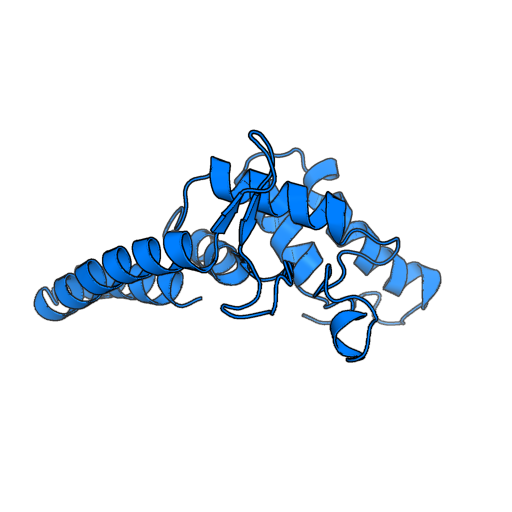
ATOM 813 C C . TYR A 1 103 ? 9.812 -7.413 -13.542 1.00 90.88 103 TYR A C 1
ATOM 815 O O . TYR A 1 103 ? 9.793 -8.246 -12.643 1.00 90.88 103 TYR A O 1
ATOM 823 N N . GLY A 1 104 ? 8.955 -6.388 -13.585 1.00 92.81 104 GLY A N 1
ATOM 824 C CA . GLY A 1 104 ? 8.033 -6.014 -12.508 1.00 92.81 104 GLY A CA 1
ATOM 825 C C . GLY A 1 104 ? 8.386 -4.654 -11.901 1.00 92.81 104 GLY A C 1
ATOM 826 O O . GLY A 1 104 ? 9.182 -3.900 -12.466 1.00 92.81 104 GLY A O 1
ATOM 827 N N . LEU A 1 105 ? 7.789 -4.336 -10.756 1.00 94.56 105 LEU A N 1
ATOM 828 C CA . LEU A 1 105 ? 8.004 -3.065 -10.062 1.00 94.56 105 LEU A CA 1
ATOM 829 C C . LEU A 1 105 ? 9.313 -3.067 -9.250 1.00 94.56 105 LEU A C 1
ATOM 831 O O . LEU A 1 105 ? 9.564 -3.979 -8.459 1.00 94.56 105 LEU A O 1
ATOM 835 N N . ARG A 1 106 ? 10.143 -2.034 -9.439 1.00 93.75 106 ARG A N 1
ATOM 836 C CA . ARG A 1 106 ? 11.363 -1.765 -8.656 1.00 93.75 106 ARG A CA 1
ATOM 837 C C . ARG A 1 106 ? 11.012 -1.244 -7.271 1.00 93.75 106 ARG A C 1
ATOM 839 O O . ARG A 1 106 ? 10.268 -0.286 -7.149 1.00 93.75 106 ARG A O 1
ATOM 846 N N . MET A 1 107 ? 11.608 -1.822 -6.234 1.00 90.25 107 MET A N 1
ATOM 847 C CA . MET A 1 107 ? 11.167 -1.578 -4.862 1.00 90.25 107 MET A CA 1
ATOM 848 C C . MET A 1 107 ? 11.261 -0.134 -4.406 1.00 90.25 107 MET A C 1
ATOM 850 O O . MET A 1 107 ? 10.306 0.375 -3.833 1.00 90.25 107 MET A O 1
ATOM 854 N N . LEU A 1 108 ? 12.414 0.501 -4.610 1.00 91.12 108 LEU A N 1
ATOM 855 C CA . LEU A 1 108 ? 12.664 1.877 -4.201 1.00 91.12 108 LE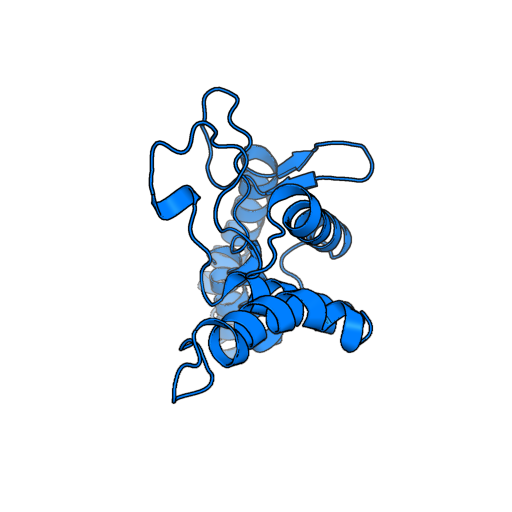U A CA 1
ATOM 856 C C . LEU A 1 108 ? 13.132 2.664 -5.415 1.00 91.12 108 LEU A C 1
ATOM 858 O O . LEU A 1 108 ? 14.125 2.313 -6.046 1.00 91.12 108 LEU A O 1
ATOM 862 N N . THR A 1 109 ? 12.433 3.740 -5.751 1.00 89.12 109 THR A N 1
ATOM 863 C CA . THR A 1 109 ? 12.850 4.646 -6.832 1.00 89.12 109 THR A CA 1
ATOM 864 C C . THR A 1 109 ? 12.973 6.073 -6.322 1.00 89.12 109 THR A C 1
ATOM 866 O O . THR A 1 109 ? 12.692 6.328 -5.154 1.00 89.12 109 THR A O 1
ATOM 869 N N . GLU A 1 110 ? 13.447 6.996 -7.167 1.00 84.56 110 GLU A N 1
ATOM 870 C CA . GLU A 1 110 ? 13.694 8.401 -6.792 1.00 84.56 110 GLU A CA 1
ATOM 871 C C . GLU A 1 110 ? 14.775 8.578 -5.699 1.00 84.56 110 GLU A C 1
ATOM 873 O O . GLU A 1 110 ? 14.757 9.536 -4.925 1.00 84.56 110 GLU A O 1
ATOM 878 N N . ARG A 1 111 ? 15.744 7.649 -5.658 1.00 82.50 111 ARG A N 1
ATOM 879 C CA . ARG A 1 111 ? 16.953 7.673 -4.806 1.00 82.50 111 ARG A CA 1
ATOM 880 C C . ARG A 1 111 ? 18.227 7.563 -5.644 1.00 82.50 111 ARG A C 1
ATOM 882 O O . ARG A 1 111 ? 19.095 6.733 -5.391 1.00 82.50 111 ARG A O 1
ATOM 889 N N . GLU A 1 112 ? 18.295 8.352 -6.708 1.00 81.56 112 GLU A N 1
ATOM 890 C CA . GLU A 1 112 ? 19.425 8.324 -7.634 1.00 81.56 112 GLU A CA 1
ATOM 891 C C . GLU A 1 112 ? 20.560 9.258 -7.166 1.00 81.56 112 GLU A C 1
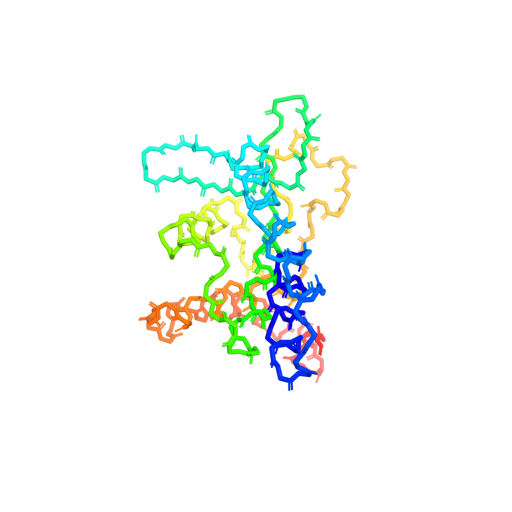ATOM 893 O O . GLU A 1 112 ? 20.286 10.356 -6.675 1.00 81.56 112 GLU A O 1
ATOM 898 N N . PRO A 1 113 ? 21.838 8.876 -7.353 1.00 83.81 113 PRO A N 1
ATOM 899 C CA . PRO A 1 113 ? 22.297 7.613 -7.936 1.00 83.81 113 PRO A CA 1
ATOM 900 C C . PRO A 1 113 ? 22.108 6.417 -6.985 1.00 83.81 113 PRO A C 1
ATOM 902 O O . PRO A 1 113 ? 22.249 6.565 -5.772 1.00 83.81 113 PRO A O 1
ATOM 905 N N . LEU A 1 114 ? 21.862 5.22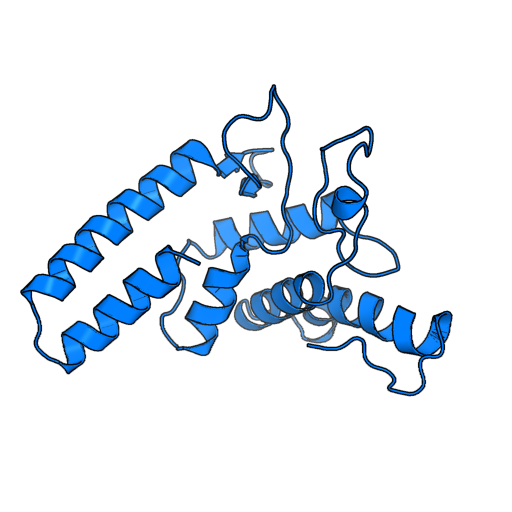6 -7.545 1.00 81.06 114 LEU A N 1
ATOM 906 C CA . LEU A 1 114 ? 21.733 3.946 -6.823 1.00 81.06 114 LEU A CA 1
ATOM 907 C C . LEU A 1 114 ? 22.998 3.570 -6.026 1.00 81.06 114 LEU A C 1
ATOM 909 O O . LEU A 1 114 ? 23.823 2.763 -6.455 1.00 81.06 114 LEU A O 1
ATOM 913 N N . THR A 1 115 ? 23.156 4.149 -4.840 1.00 81.56 115 THR A N 1
ATOM 914 C CA . THR A 1 115 ? 24.273 3.850 -3.931 1.00 81.56 115 THR A CA 1
ATOM 915 C C . THR A 1 115 ? 24.017 2.609 -3.078 1.00 81.56 115 THR A C 1
ATOM 917 O O . THR A 1 115 ? 24.969 1.962 -2.642 1.00 81.56 115 THR A O 1
ATOM 920 N N . ASN A 1 116 ? 22.748 2.235 -2.876 1.00 82.62 116 ASN A N 1
ATOM 921 C CA . ASN A 1 116 ? 22.349 0.995 -2.219 1.00 82.62 116 ASN A CA 1
ATOM 922 C C . ASN A 1 116 ? 21.823 -0.011 -3.262 1.00 82.62 116 ASN A C 1
ATOM 924 O O . ASN A 1 116 ? 20.811 0.261 -3.908 1.00 82.62 116 ASN A O 1
ATOM 928 N N . PRO A 1 117 ? 22.435 -1.203 -3.405 1.00 82.88 117 PRO A N 1
ATOM 929 C CA . PRO A 1 117 ? 21.960 -2.235 -4.328 1.00 82.88 117 PRO A CA 1
ATOM 930 C C . PRO A 1 117 ? 20.497 -2.652 -4.120 1.00 82.88 117 PRO A C 1
ATOM 932 O O . PRO A 1 117 ? 19.848 -3.079 -5.073 1.00 82.88 117 PRO A O 1
ATOM 935 N N . GLN A 1 118 ? 19.963 -2.518 -2.900 1.00 81.81 118 GLN A N 1
ATOM 936 C CA . GLN A 1 118 ? 18.556 -2.814 -2.610 1.00 81.81 118 GLN A CA 1
ATOM 937 C C . GLN A 1 118 ? 17.599 -1.855 -3.327 1.00 81.81 118 GLN A C 1
ATOM 939 O O . GLN A 1 118 ? 16.499 -2.269 -3.686 1.00 81.81 118 GLN A O 1
ATOM 944 N N . ASP A 1 119 ? 18.023 -0.621 -3.612 1.00 84.50 119 ASP A N 1
ATOM 945 C CA . ASP A 1 119 ? 17.200 0.334 -4.356 1.00 84.50 119 ASP A CA 1
ATOM 946 C C . ASP A 1 119 ? 16.998 -0.121 -5.814 1.00 84.50 119 ASP A C 1
ATOM 948 O O . ASP A 1 119 ? 15.984 0.172 -6.436 1.00 84.50 119 ASP A O 1
ATOM 952 N N . ASN A 1 120 ? 17.910 -0.941 -6.350 1.00 86.69 120 ASN A N 1
ATOM 953 C CA . ASN A 1 120 ? 17.793 -1.504 -7.696 1.00 86.69 120 ASN A CA 1
ATOM 954 C C . ASN A 1 120 ? 17.194 -2.918 -7.739 1.00 86.69 120 ASN A C 1
ATOM 956 O O . ASN A 1 120 ? 17.428 -3.663 -8.692 1.00 86.69 120 ASN A O 1
ATOM 960 N N . SER A 1 121 ? 16.468 -3.322 -6.696 1.00 89.62 121 SER A N 1
ATOM 961 C CA . SER A 1 121 ? 15.905 -4.668 -6.601 1.00 89.62 121 SER A CA 1
ATOM 962 C C . SER A 1 121 ? 14.429 -4.720 -6.998 1.00 89.62 121 SER A C 1
ATOM 964 O O . SER A 1 121 ? 13.670 -3.773 -6.794 1.00 89.62 121 SER A O 1
ATOM 966 N N . ILE A 1 122 ? 14.030 -5.857 -7.564 1.00 88.94 122 ILE A N 1
ATOM 967 C CA . ILE A 1 122 ? 12.633 -6.244 -7.767 1.00 88.94 122 ILE A CA 1
ATOM 968 C C . ILE A 1 122 ? 12.320 -7.235 -6.653 1.00 88.94 122 ILE A C 1
ATOM 970 O O . ILE A 1 122 ? 12.941 -8.301 -6.612 1.00 88.94 122 ILE A O 1
ATOM 974 N N . TRP A 1 123 ? 11.417 -6.901 -5.726 1.00 86.38 123 TRP A N 1
ATOM 975 C CA . TRP A 1 123 ? 10.947 -7.908 -4.774 1.00 86.38 123 TRP A CA 1
ATOM 976 C C . TRP A 1 123 ? 9.715 -8.604 -5.312 1.00 86.38 123 TRP A C 1
ATOM 978 O O . TRP A 1 123 ? 8.882 -8.048 -6.023 1.00 86.38 123 TRP A O 1
ATOM 988 N N . MET A 1 124 ? 9.630 -9.858 -4.906 1.00 76.94 124 MET A N 1
ATOM 989 C CA . MET A 1 124 ? 8.652 -10.829 -5.354 1.00 76.94 124 MET A CA 1
ATOM 990 C C . MET A 1 124 ? 7.224 -10.521 -4.905 1.00 76.94 124 MET A C 1
ATOM 992 O O . MET A 1 124 ? 6.320 -11.164 -5.410 1.00 76.94 124 MET A O 1
ATOM 996 N N . SER A 1 125 ? 7.007 -9.617 -3.946 1.00 84.62 125 SER A N 1
ATOM 997 C CA . SER A 1 125 ? 5.666 -9.278 -3.453 1.00 84.62 125 SER A CA 1
ATOM 998 C C . SER A 1 125 ? 5.109 -8.007 -4.086 1.00 84.62 125 SER A C 1
ATOM 1000 O O . SER A 1 125 ? 3.926 -7.965 -4.389 1.00 84.62 125 SER A O 1
ATOM 1002 N N . ALA A 1 126 ? 5.942 -7.006 -4.388 1.00 90.06 126 ALA A N 1
ATOM 1003 C CA . ALA A 1 126 ? 5.457 -5.683 -4.788 1.00 90.06 126 ALA A CA 1
ATOM 1004 C C . ALA A 1 126 ? 4.524 -5.701 -6.008 1.00 90.06 126 ALA A C 1
ATOM 1006 O O . ALA A 1 126 ? 3.475 -5.059 -6.020 1.00 90.06 126 ALA A O 1
ATOM 1007 N N . SER A 1 127 ? 4.867 -6.477 -7.040 1.00 93.88 127 SER A N 1
ATOM 1008 C CA . SER A 1 127 ? 4.021 -6.574 -8.239 1.00 93.88 127 SER A CA 1
ATOM 1009 C C . SER A 1 127 ? 2.689 -7.285 -7.953 1.00 93.88 127 SER A C 1
ATOM 1011 O O . SER A 1 127 ? 1.675 -7.000 -8.595 1.00 93.88 127 SER A O 1
ATOM 1013 N N . GLN A 1 128 ? 2.680 -8.189 -6.979 1.00 92.81 128 GLN A N 1
ATOM 1014 C CA . GLN A 1 128 ? 1.554 -8.995 -6.530 1.00 92.81 128 GLN A CA 1
ATOM 1015 C C . GLN A 1 128 ? 0.647 -8.164 -5.629 1.00 92.81 128 GLN A C 1
ATOM 1017 O O . GLN A 1 128 ? -0.560 -8.160 -5.851 1.00 92.81 128 GLN A O 1
ATOM 1022 N N . ASP A 1 129 ? 1.213 -7.390 -4.707 1.00 94.75 129 ASP A N 1
ATOM 1023 C CA . ASP A 1 129 ? 0.491 -6.440 -3.864 1.00 94.75 129 ASP A CA 1
ATOM 1024 C C . ASP A 1 129 ? -0.218 -5.392 -4.725 1.00 94.75 129 ASP A C 1
ATOM 1026 O O . ASP A 1 129 ? -1.431 -5.197 -4.593 1.00 94.75 129 ASP A O 1
ATOM 1030 N N . TRP A 1 130 ? 0.488 -4.817 -5.707 1.00 96.81 130 TRP A N 1
ATOM 1031 C CA . TRP A 1 130 ? -0.107 -3.924 -6.703 1.00 96.81 130 TRP A CA 1
ATOM 1032 C C . TRP A 1 130 ? -1.276 -4.587 -7.438 1.00 96.81 130 TRP A C 1
ATOM 1034 O O . TRP A 1 130 ? -2.351 -3.997 -7.588 1.00 96.81 130 TRP A O 1
ATOM 1044 N N . SER A 1 131 ? -1.089 -5.833 -7.880 1.00 96.62 131 SER A N 1
ATOM 1045 C CA . SER A 1 131 ? -2.099 -6.557 -8.657 1.00 96.62 131 SER A CA 1
ATOM 1046 C C . SER A 1 131 ? -3.341 -6.873 -7.823 1.00 96.62 131 SER A C 1
ATOM 1048 O O . SER A 1 131 ? -4.466 -6.635 -8.263 1.00 96.62 131 SER A O 1
ATOM 1050 N N . VAL A 1 132 ? -3.154 -7.354 -6.593 1.00 96.50 132 VAL A N 1
ATOM 1051 C CA . VAL A 1 132 ? -4.241 -7.679 -5.661 1.00 96.50 132 VAL A CA 1
ATOM 1052 C C . VAL A 1 132 ? -5.049 -6.432 -5.318 1.00 96.50 132 VAL A C 1
ATOM 1054 O O . VAL A 1 132 ? -6.278 -6.478 -5.351 1.00 96.50 132 VAL A O 1
ATOM 1057 N N . LEU A 1 133 ? -4.397 -5.301 -5.041 1.00 97.94 133 LEU A N 1
ATOM 1058 C CA . LEU A 1 133 ? -5.107 -4.054 -4.753 1.00 97.94 133 LEU A CA 1
ATOM 1059 C C . LEU A 1 133 ? -5.933 -3.571 -5.952 1.00 97.94 133 LEU A C 1
ATOM 1061 O O . LEU A 1 133 ? -7.077 -3.153 -5.774 1.00 97.94 133 LEU A O 1
ATOM 1065 N N . ASN A 1 134 ? -5.411 -3.683 -7.176 1.00 98.12 134 ASN A N 1
ATOM 1066 C CA . ASN A 1 134 ? -6.171 -3.333 -8.378 1.00 98.12 134 ASN A CA 1
ATOM 1067 C C . ASN A 1 134 ? -7.386 -4.246 -8.600 1.00 98.12 134 ASN A C 1
ATOM 1069 O O . ASN A 1 134 ? -8.450 -3.750 -8.978 1.00 98.12 134 ASN A O 1
ATOM 1073 N N . LEU A 1 135 ? -7.280 -5.544 -8.291 1.00 97.75 135 LEU A N 1
ATOM 1074 C CA . LEU A 1 135 ? -8.432 -6.454 -8.310 1.00 97.75 135 LEU A CA 1
ATOM 1075 C C . LEU A 1 135 ? -9.512 -6.018 -7.309 1.00 97.75 135 LEU A C 1
ATOM 1077 O O . LEU A 1 135 ? -10.687 -5.948 -7.669 1.00 97.75 135 LEU A O 1
ATOM 1081 N N . TRP A 1 136 ? -9.129 -5.634 -6.086 1.00 97.19 136 TRP A N 1
ATOM 1082 C CA . TRP A 1 136 ? -10.061 -5.074 -5.094 1.00 97.19 136 TRP A CA 1
ATOM 1083 C C . TRP A 1 136 ? -10.733 -3.775 -5.556 1.00 97.19 136 TRP A C 1
ATOM 1085 O O . TRP A 1 136 ? -11.843 -3.459 -5.128 1.00 97.19 136 TRP A O 1
ATOM 1095 N N . PHE A 1 137 ? -10.092 -3.023 -6.450 1.00 96.62 137 PHE A N 1
ATOM 1096 C CA . PHE A 1 137 ? -10.646 -1.807 -7.044 1.00 96.62 137 PHE A CA 1
ATOM 1097 C C . PHE A 1 137 ? -11.491 -2.052 -8.301 1.00 96.62 137 PHE A C 1
ATOM 1099 O O . PHE A 1 137 ? -11.870 -1.078 -8.959 1.00 96.62 137 PHE A O 1
ATOM 1106 N N . ASN A 1 138 ? -11.823 -3.314 -8.599 1.00 96.25 138 ASN A N 1
ATOM 1107 C CA . ASN A 1 138 ? -12.579 -3.750 -9.776 1.00 96.25 138 ASN A CA 1
ATOM 1108 C C . ASN A 1 138 ? -11.932 -3.331 -11.106 1.00 96.25 138 ASN A C 1
ATOM 1110 O O . ASN A 1 138 ? -12.633 -3.074 -12.086 1.00 96.25 138 ASN A O 1
ATOM 1114 N N . ILE A 1 139 ? -10.602 -3.233 -11.142 1.00 97.38 139 ILE A N 1
ATOM 1115 C CA . ILE A 1 139 ? -9.873 -3.145 -12.407 1.00 97.38 139 ILE A CA 1
ATOM 1116 C C . ILE A 1 139 ? -9.983 -4.501 -13.108 1.00 97.38 139 ILE A C 1
ATOM 1118 O O . ILE A 1 139 ? -9.998 -5.544 -12.450 1.00 97.38 139 ILE A O 1
ATOM 1122 N N . ASP A 1 140 ? -10.106 -4.491 -14.437 1.00 97.31 140 ASP A N 1
ATOM 1123 C CA . ASP A 1 140 ? -10.215 -5.728 -15.203 1.00 97.31 140 ASP A CA 1
ATOM 1124 C C . ASP A 1 140 ? -9.006 -6.641 -14.957 1.00 97.31 140 ASP A C 1
ATOM 1126 O O . ASP A 1 140 ? -7.893 -6.183 -14.686 1.00 97.31 140 ASP A O 1
ATOM 1130 N N . LEU A 1 141 ? -9.239 -7.951 -15.040 1.00 97.06 141 LEU A N 1
ATOM 1131 C CA . LEU A 1 141 ? -8.261 -8.965 -14.656 1.00 97.06 141 LEU A CA 1
ATOM 1132 C C . LEU A 1 141 ? -6.933 -8.824 -15.412 1.00 97.06 141 LEU A C 1
ATOM 1134 O O . LEU A 1 141 ? -5.868 -9.004 -14.826 1.00 97.06 141 LEU A O 1
ATOM 1138 N N . ASP A 1 142 ? -6.975 -8.514 -16.707 1.00 96.44 142 ASP A N 1
ATOM 1139 C CA . ASP A 1 142 ? -5.764 -8.462 -17.518 1.00 96.44 142 ASP A CA 1
ATOM 1140 C C . ASP A 1 142 ? -4.906 -7.245 -17.189 1.00 96.44 142 ASP A C 1
ATOM 1142 O O . ASP A 1 142 ? -3.685 -7.398 -17.056 1.00 96.44 142 ASP A O 1
ATOM 1146 N N . SER A 1 143 ? -5.537 -6.087 -16.992 1.00 96.75 143 SER A N 1
ATOM 1147 C CA . SER A 1 143 ? -4.872 -4.869 -16.531 1.00 96.75 143 SER A CA 1
ATOM 1148 C C . SER A 1 143 ? -4.359 -5.015 -15.102 1.00 96.75 143 SER A C 1
ATOM 1150 O O . SER A 1 143 ? -3.213 -4.669 -14.823 1.00 96.75 143 SER A O 1
ATOM 1152 N N . ALA A 1 144 ? -5.161 -5.578 -14.196 1.00 97.38 144 ALA A N 1
ATOM 1153 C CA . ALA A 1 144 ? -4.783 -5.752 -12.797 1.00 97.38 144 ALA A CA 1
ATOM 1154 C C . ALA A 1 144 ? -3.610 -6.727 -12.627 1.00 97.38 144 ALA A C 1
ATOM 1156 O O . ALA A 1 144 ? -2.781 -6.538 -11.748 1.00 97.38 144 ALA A O 1
ATOM 1157 N N . LEU A 1 145 ? -3.489 -7.747 -13.481 1.00 96.38 145 LEU A N 1
ATOM 1158 C CA . LEU A 1 145 ? -2.401 -8.727 -13.403 1.00 96.38 145 LEU A CA 1
ATOM 1159 C C . LEU A 1 145 ? -1.143 -8.334 -14.186 1.00 96.38 145 LEU A C 1
ATOM 1161 O O . LEU A 1 145 ? -0.183 -9.110 -14.203 1.00 96.38 145 LEU A O 1
ATOM 1165 N N . ILE A 1 146 ? -1.113 -7.178 -14.858 1.00 96.06 146 ILE A N 1
ATOM 1166 C CA . ILE A 1 146 ? -0.020 -6.840 -15.780 1.00 96.06 146 ILE A CA 1
ATOM 1167 C C . ILE A 1 146 ? 1.350 -6.825 -15.092 1.00 96.06 146 ILE A C 1
ATOM 1169 O O . ILE A 1 146 ? 2.315 -7.342 -15.653 1.00 96.06 146 ILE A O 1
ATOM 1173 N N . GLN A 1 147 ? 1.427 -6.314 -13.860 1.00 95.25 147 GLN A N 1
ATOM 1174 C CA . GLN A 1 147 ? 2.681 -6.243 -13.110 1.00 95.25 147 GLN A CA 1
ATOM 1175 C C . GLN A 1 147 ? 3.137 -7.624 -12.637 1.00 95.25 147 GLN A C 1
ATOM 1177 O O . GLN A 1 147 ? 4.277 -8.018 -12.885 1.00 95.25 147 GLN A O 1
ATOM 1182 N N . SER A 1 148 ? 2.226 -8.421 -12.070 1.00 93.38 148 SER A N 1
ATOM 1183 C CA . SER A 1 148 ? 2.521 -9.813 -11.695 1.00 93.38 148 SER A CA 1
ATOM 1184 C C . SER A 1 148 ? 2.993 -10.651 -12.888 1.00 93.38 148 SER A C 1
ATOM 1186 O O . SER A 1 148 ? 3.933 -11.438 -12.770 1.00 93.38 148 SER A O 1
ATOM 1188 N N . LYS A 1 149 ? 2.382 -10.466 -14.069 1.00 93.00 149 LYS A N 1
ATOM 1189 C CA . LYS A 1 149 ? 2.766 -11.177 -15.299 1.00 93.00 149 LYS A CA 1
ATOM 1190 C C . LYS A 1 149 ? 4.221 -10.900 -15.687 1.00 93.00 149 LYS A C 1
ATOM 1192 O O . LYS A 1 149 ? 4.884 -11.826 -16.146 1.00 93.00 149 LYS A O 1
ATOM 1197 N N . LYS A 1 150 ? 4.735 -9.677 -15.505 1.00 92.62 150 LYS A N 1
ATOM 1198 C CA . LYS A 1 150 ? 6.132 -9.330 -15.830 1.00 92.62 150 LYS A CA 1
ATOM 1199 C C . LYS A 1 150 ? 7.124 -10.108 -14.966 1.00 92.62 150 LYS A C 1
ATOM 1201 O O . LYS A 1 150 ? 7.981 -10.800 -15.517 1.00 92.62 150 LYS A O 1
ATOM 1206 N N . GLY A 1 151 ? 6.948 -10.075 -13.643 1.00 87.94 151 GLY A N 1
ATOM 1207 C CA . GLY A 1 151 ? 7.803 -10.813 -12.705 1.00 87.94 151 GLY A CA 1
ATOM 1208 C C . GLY A 1 151 ? 7.780 -12.323 -12.947 1.00 87.94 151 GLY A C 1
ATOM 1209 O O . GLY A 1 151 ? 8.828 -12.951 -13.104 1.00 87.94 151 GLY A O 1
ATOM 1210 N N . LEU A 1 152 ? 6.587 -12.905 -13.097 1.00 88.88 152 LEU A N 1
ATOM 1211 C CA . LEU A 1 152 ? 6.435 -14.339 -13.361 1.00 88.88 152 LEU A CA 1
ATOM 1212 C C . LEU A 1 152 ? 7.013 -14.757 -14.720 1.00 88.88 152 LEU A C 1
ATOM 1214 O O . LEU A 1 152 ? 7.681 -15.786 -14.820 1.00 88.88 152 LEU A O 1
ATOM 1218 N N . ASN A 1 153 ? 6.792 -13.969 -15.778 1.00 90.12 153 ASN A N 1
ATOM 1219 C CA . ASN A 1 153 ? 7.341 -14.275 -17.100 1.00 90.12 153 ASN A CA 1
ATOM 1220 C C . ASN A 1 153 ? 8.862 -14.163 -17.126 1.00 90.12 153 ASN A C 1
ATOM 1222 O O . ASN A 1 153 ? 9.497 -14.979 -17.788 1.00 90.12 153 ASN A O 1
ATOM 1226 N N . HIS A 1 154 ? 9.454 -13.218 -16.396 1.00 89.00 154 HIS A N 1
ATOM 1227 C CA . HIS A 1 154 ? 10.905 -13.143 -16.281 1.00 89.00 154 HIS A CA 1
ATOM 1228 C C . HIS A 1 154 ? 11.484 -14.444 -15.709 1.00 89.00 154 HIS A C 1
ATOM 1230 O O . HIS A 1 154 ? 12.362 -15.052 -16.319 1.00 89.00 154 HIS A O 1
ATOM 1236 N N . VAL A 1 155 ? 10.932 -14.931 -14.598 1.00 86.75 155 VAL A N 1
ATOM 1237 C CA . VAL A 1 155 ? 11.393 -16.171 -13.955 1.00 86.75 155 VAL A CA 1
ATOM 1238 C C . VAL A 1 155 ? 11.199 -17.379 -14.867 1.00 86.75 155 VAL A C 1
ATOM 1240 O O . VAL A 1 155 ? 12.124 -18.156 -15.098 1.00 86.75 155 VAL A O 1
ATOM 1243 N N . ARG A 1 156 ? 10.000 -17.511 -15.434 1.00 88.25 156 ARG A N 1
ATOM 1244 C CA . ARG A 1 156 ? 9.619 -18.663 -16.251 1.00 88.25 156 ARG A CA 1
ATOM 1245 C C . ARG A 1 156 ? 10.327 -18.709 -17.603 1.00 88.25 156 ARG A C 1
ATOM 1247 O O . ARG A 1 156 ? 10.711 -19.777 -18.052 1.00 88.25 156 ARG A O 1
ATOM 1254 N N . GLN A 1 157 ? 10.429 -17.578 -18.296 1.00 88.56 157 GLN A N 1
ATOM 1255 C CA . GLN A 1 157 ? 10.815 -17.548 -19.712 1.00 88.56 157 GLN A CA 1
ATOM 1256 C C . GLN A 1 157 ? 12.237 -17.038 -19.932 1.00 88.56 157 GLN A C 1
ATOM 1258 O O . GLN A 1 157 ? 12.874 -17.452 -20.895 1.00 88.56 157 GLN A O 1
ATOM 1263 N N . ILE A 1 158 ? 12.727 -16.138 -19.072 1.00 86.88 158 ILE A N 1
ATOM 1264 C CA . ILE A 1 158 ? 14.058 -15.535 -19.224 1.00 86.88 158 ILE A CA 1
ATOM 1265 C C . ILE A 1 158 ? 15.077 -16.297 -18.378 1.00 86.88 158 ILE A C 1
ATOM 1267 O O . ILE A 1 158 ? 16.083 -16.753 -18.913 1.00 86.88 158 ILE A O 1
ATOM 1271 N N . LEU A 1 159 ? 14.813 -16.469 -17.078 1.00 86.94 159 LEU A N 1
ATOM 1272 C CA . LEU A 1 159 ? 15.684 -17.260 -16.200 1.00 86.94 159 LEU A CA 1
ATOM 1273 C C . LEU A 1 159 ? 15.536 -18.766 -16.446 1.00 86.94 159 LEU A C 1
ATOM 1275 O O . LEU A 1 159 ? 16.466 -19.518 -16.165 1.00 86.94 159 LEU A O 1
ATOM 1279 N N . ASN A 1 160 ? 14.389 -19.188 -16.994 1.00 86.69 160 ASN A N 1
ATOM 1280 C CA . ASN A 1 160 ? 14.033 -20.592 -17.202 1.00 86.69 160 ASN A CA 1
ATOM 1281 C C . ASN A 1 160 ? 14.163 -21.409 -15.904 1.00 86.69 160 ASN A C 1
ATOM 1283 O O . ASN A 1 160 ? 14.714 -22.517 -15.877 1.00 86.69 160 ASN A O 1
ATOM 1287 N N . ASP A 1 161 ? 13.693 -20.810 -14.808 1.00 84.31 161 ASP A N 1
ATOM 1288 C CA . ASP A 1 161 ? 13.710 -21.444 -13.501 1.00 84.31 161 ASP A CA 1
ATOM 1289 C C . ASP A 1 161 ? 12.808 -22.687 -13.496 1.00 84.31 161 ASP A C 1
ATOM 1291 O O . ASP A 1 161 ? 11.669 -22.657 -13.966 1.00 84.31 161 ASP A O 1
ATOM 1295 N N . GLN A 1 162 ? 13.319 -23.792 -12.948 1.00 84.06 162 GLN A N 1
ATOM 1296 C CA . GLN A 1 162 ? 12.644 -25.094 -12.991 1.00 84.06 162 GLN A CA 1
ATOM 1297 C C . GLN A 1 162 ? 11.337 -25.128 -12.185 1.00 84.06 162 GLN A C 1
ATOM 1299 O O . GLN A 1 162 ? 10.486 -25.982 -12.435 1.00 84.06 162 GLN A O 1
ATOM 1304 N N . TRP A 1 163 ? 11.149 -24.198 -11.249 1.00 81.38 163 TRP A N 1
ATOM 1305 C CA . TRP A 1 163 ? 9.942 -24.084 -10.437 1.00 81.38 163 TRP A CA 1
ATOM 1306 C C . TRP A 1 163 ? 8.890 -23.180 -11.081 1.00 81.38 163 TRP A C 1
ATOM 1308 O O . TRP A 1 163 ? 7.744 -23.172 -10.635 1.00 81.38 163 TRP A O 1
ATOM 1318 N N . ASN A 1 164 ? 9.243 -22.446 -12.146 1.00 73.38 164 ASN A N 1
ATOM 1319 C CA . ASN A 1 164 ? 8.383 -21.485 -12.849 1.00 73.38 164 ASN A CA 1
ATOM 1320 C C . ASN A 1 164 ? 7.754 -20.409 -11.943 1.00 73.38 164 ASN A C 1
ATOM 1322 O O . ASN A 1 164 ? 6.796 -19.744 -12.343 1.00 73.38 164 ASN A O 1
ATOM 1326 N N . THR A 1 165 ? 8.280 -20.232 -10.733 1.00 70.06 165 THR A N 1
ATOM 1327 C CA . THR A 1 165 ? 7.812 -19.262 -9.749 1.00 70.06 165 THR A CA 1
ATOM 1328 C C . THR A 1 165 ? 9.012 -18.702 -9.010 1.00 70.06 165 THR A C 1
ATOM 1330 O O . THR A 1 165 ? 9.929 -19.437 -8.654 1.00 70.06 165 THR A O 1
ATOM 1333 N N . HIS A 1 166 ? 9.004 -17.399 -8.753 1.00 65.38 166 HIS A N 1
ATOM 1334 C CA . HIS A 1 166 ? 9.833 -16.843 -7.693 1.00 65.38 166 HIS A CA 1
ATOM 1335 C C . HIS A 1 166 ? 9.014 -16.989 -6.396 1.00 65.38 166 HIS A C 1
ATOM 1337 O O . HIS A 1 166 ? 7.803 -16.767 -6.416 1.00 65.38 166 HIS A O 1
ATOM 1343 N N . GLY A 1 167 ? 9.597 -17.478 -5.303 1.00 59.41 167 GLY A N 1
ATOM 1344 C CA . GLY A 1 167 ? 8.835 -17.818 -4.093 1.00 59.41 167 GLY A CA 1
ATOM 1345 C C . GLY A 1 167 ? 8.050 -16.640 -3.492 1.00 59.41 167 GLY A C 1
ATOM 1346 O O . GLY A 1 167 ? 8.497 -15.498 -3.560 1.00 59.41 167 GLY A O 1
ATOM 1347 N N . LEU A 1 168 ? 6.901 -16.942 -2.887 1.00 54.84 168 LEU A N 1
ATOM 1348 C CA . LEU A 1 168 ? 6.214 -16.142 -1.866 1.00 54.84 168 LEU A CA 1
ATOM 1349 C C . LEU A 1 168 ? 5.724 -17.094 -0.774 1.00 54.84 168 LEU A C 1
ATOM 1351 O O . LEU A 1 168 ? 5.219 -18.179 -1.148 1.00 54.84 168 LEU A O 1
#

Foldseek 3Di:
DLLLVLLVQLVVCVVVVVVVSNVVSVVVNVVVVVCQCVFFWDDPDPQAIAGAPDGDDPPQRKQFLCPCVSVLSCVVVVSDGSDDLSHVVRHLVVQCVFADDLQAGQGIGSPPPCPDVSSRDDDQCSLVSQLSSCVVVVNDNCVSCVRVCSNLCCVCPVVVPPVSGDDD

Radius of gyration: 17.47 Å; Cα contacts (8 Å, |Δi|>4): 241; chains: 1; bounding box: 40×42×47 Å

Secondary structure (DSSP, 8-state):
-HHHHHHHHHHHHHHHT-HHHHHHHHHHHHHHHHHHHHHTEEE-SSS-EEEBSSS--SS---EETTTTHHHHHHHHTT---SS-HHHHHHHHHHHHHHHEETTEEBSEES--S--SGGGG-B-TTHHHHHHHHHHHTT--HHHHTHHHHHHHHIIIIIS--TTSS---

Solvent-accessible surface area (backbone atoms only — not comparable to full-atom values): 9115 Å² total; per-residue (Å²): 77,69,65,32,52,32,53,51,46,33,56,52,22,62,75,69,68,35,62,69,62,23,51,55,31,52,56,49,41,56,52,47,53,51,48,47,52,72,62,25,52,43,75,76,48,100,79,39,28,35,56,38,65,64,79,80,52,93,84,52,67,29,40,34,51,58,71,59,50,23,46,52,52,18,49,77,71,69,70,44,78,85,61,60,69,68,60,53,49,22,25,57,53,44,38,51,75,69,20,60,50,85,57,18,35,33,34,37,31,65,60,80,74,77,81,49,73,67,41,77,29,69,52,78,52,29,19,44,53,53,18,52,52,31,45,78,69,69,41,56,71,70,73,22,39,48,39,36,49,26,36,41,44,35,33,38,70,71,68,55,44,92,78,51,57,75,77,132